Protein AF-A0A9D8MQ90-F1 (afdb_monomer)

pLDDT: mean 84.99, std 16.94, range [36.03, 97.62]

Sequence (168 aa):
MKKKIRLCAIVAALLLLSGQSLTWAQGIPVQPSYENTTVQKITITHVGPQAVNDDYIRSNIRIKPGDTYVRTVIDDSIKNLYSTGYFYNIRVGEEDAGAGDVNLTFFVQAKPIITDIQFVGNEHIKRRALMKKVSSKVGAPLDEHKLFKDTRDILKKYQRSGRQKTTV

Mean predicted aligned error: 12.06 Å

Secondary structure (DSSP, 8-state):
----------------------------------TT-BEEEEEEEESSS--S-HHHHHHH----TTSB--HHHHHHHHHHHHHTS-EEEEEEEEEEEETTEEEEEEEEEEPPB-------S--SS-HHHHHTT----TTSBP-HHHHHHHHHHHHHHHHTTT-TT---

Radius of gyration: 33.62 Å; Cα contacts (8 Å, |Δi|>4): 193; chains: 1; bounding box: 67×61×99 Å

Structure (mmCIF, N/CA/C/O backbone):
data_AF-A0A9D8MQ90-F1
#
_entry.id   AF-A0A9D8MQ90-F1
#
loop_
_atom_site.group_PDB
_atom_site.id
_atom_site.type_symbol
_atom_site.label_atom_id
_atom_site.label_alt_id
_atom_site.label_comp_id
_atom_site.label_asym_id
_atom_site.label_entity_id
_atom_site.label_seq_id
_atom_site.pdbx_PDB_ins_code
_atom_site.Cartn_x
_atom_site.Cartn_y
_atom_si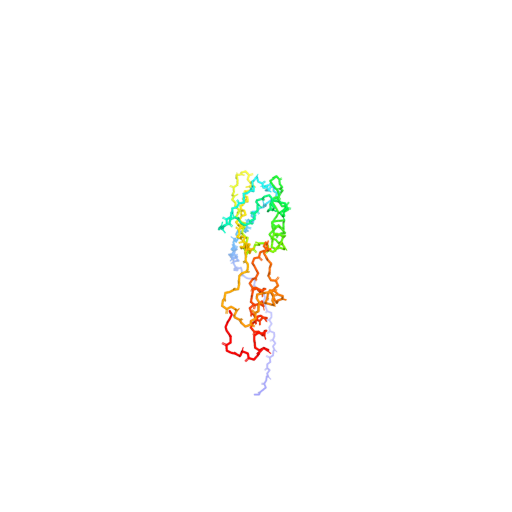te.Cartn_z
_atom_site.occupancy
_atom_site.B_iso_or_equiv
_atom_site.auth_seq_id
_atom_site.auth_comp_id
_atom_site.auth_asym_id
_atom_site.auth_atom_id
_atom_site.pdbx_PDB_model_num
ATOM 1 N N . MET A 1 1 ? 50.279 -45.429 51.278 1.00 37.47 1 MET A N 1
ATOM 2 C CA . MET A 1 1 ? 49.595 -46.715 51.002 1.00 37.47 1 MET A CA 1
ATOM 3 C C . MET A 1 1 ? 48.884 -47.198 52.262 1.00 37.47 1 MET A C 1
ATOM 5 O O . MET A 1 1 ? 49.496 -47.176 53.314 1.00 37.47 1 MET A O 1
ATOM 9 N N . LYS A 1 2 ? 47.643 -47.683 52.092 1.00 36.03 2 LYS A N 1
ATOM 10 C CA . LYS A 1 2 ? 46.827 -48.533 52.992 1.00 36.03 2 LYS A CA 1
ATOM 11 C C . LYS A 1 2 ? 46.075 -47.881 54.176 1.00 36.03 2 LYS A C 1
ATOM 13 O O . LYS A 1 2 ? 46.618 -47.553 55.218 1.00 36.03 2 LYS A O 1
ATOM 18 N N . LYS A 1 3 ? 44.756 -47.813 53.947 1.00 44.62 3 LYS A N 1
ATOM 19 C CA . LYS A 1 3 ? 43.616 -47.666 54.867 1.00 44.62 3 LYS A CA 1
ATOM 20 C C . LYS A 1 3 ? 43.619 -48.714 55.994 1.00 44.62 3 LYS A C 1
ATOM 22 O O . LYS A 1 3 ? 43.959 -49.865 55.723 1.00 44.62 3 LYS A O 1
ATOM 27 N N . LYS A 1 4 ? 43.028 -48.369 57.144 1.00 49.34 4 LYS A N 1
ATOM 28 C CA . LYS A 1 4 ? 41.702 -48.791 57.690 1.00 49.34 4 LYS A CA 1
ATOM 29 C C . LYS A 1 4 ? 41.660 -48.307 59.162 1.00 49.34 4 LYS A C 1
ATOM 31 O O . LYS A 1 4 ? 42.708 -48.205 59.775 1.00 49.34 4 LYS A O 1
ATOM 36 N N . ILE A 1 5 ? 40.532 -47.908 59.748 1.00 48.91 5 ILE A N 1
ATOM 37 C CA . ILE A 1 5 ? 39.521 -48.791 60.360 1.00 48.91 5 ILE A CA 1
ATOM 38 C C . ILE A 1 5 ? 38.280 -47.936 60.710 1.00 48.91 5 ILE A C 1
ATOM 40 O O . ILE A 1 5 ? 38.406 -46.792 61.133 1.00 48.91 5 ILE A O 1
ATOM 44 N N . ARG A 1 6 ? 37.086 -48.506 60.507 1.00 56.53 6 A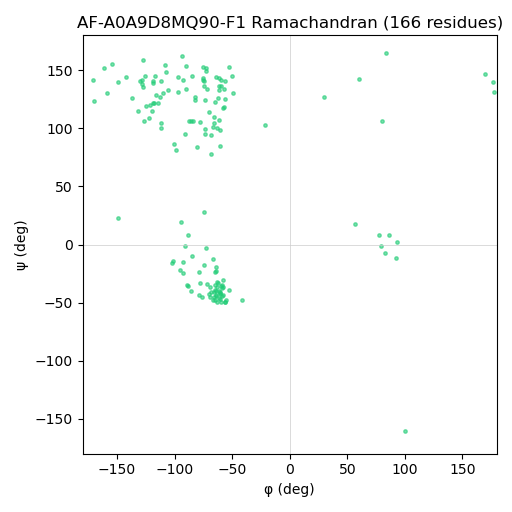RG A N 1
ATOM 45 C CA . ARG A 1 6 ? 35.772 -48.016 60.970 1.00 56.53 6 ARG A CA 1
ATOM 46 C C . ARG A 1 6 ? 35.415 -48.740 62.274 1.00 56.53 6 ARG A C 1
ATOM 48 O O . ARG A 1 6 ? 35.657 -49.943 62.277 1.00 56.53 6 ARG A O 1
ATOM 55 N N . LEU A 1 7 ? 34.751 -48.096 63.247 1.00 41.28 7 LEU A N 1
ATOM 56 C CA . LEU A 1 7 ? 33.529 -48.611 63.915 1.00 41.28 7 LEU A CA 1
ATOM 57 C C . LEU A 1 7 ? 33.017 -47.708 65.061 1.00 41.28 7 LEU A C 1
ATOM 59 O O . LEU A 1 7 ? 33.824 -47.313 65.888 1.00 41.28 7 LEU A O 1
ATOM 63 N N . CYS A 1 8 ? 31.679 -47.560 65.130 1.00 36.12 8 CYS A N 1
ATOM 64 C CA . CYS A 1 8 ? 30.810 -47.377 66.321 1.00 36.12 8 CYS A CA 1
ATOM 65 C C . CYS A 1 8 ? 31.043 -46.142 67.232 1.00 36.12 8 CYS A C 1
ATOM 67 O O . CYS A 1 8 ? 32.167 -45.762 67.488 1.00 36.12 8 CYS A O 1
ATOM 69 N N . ALA A 1 9 ? 30.060 -45.449 67.814 1.00 39.03 9 ALA A N 1
ATOM 70 C CA . ALA A 1 9 ? 28.657 -45.724 68.103 1.00 39.03 9 ALA A CA 1
ATOM 71 C C . ALA A 1 9 ? 27.899 -44.396 68.372 1.00 39.03 9 ALA A C 1
ATOM 73 O O . ALA A 1 9 ? 28.503 -43.423 68.804 1.00 39.03 9 ALA A O 1
ATOM 74 N N . ILE A 1 10 ? 26.591 -44.402 68.084 1.00 49.41 10 ILE A N 1
ATOM 75 C CA . ILE A 1 10 ? 25.442 -43.931 68.894 1.00 49.41 10 ILE A CA 1
ATOM 76 C C . ILE A 1 10 ? 25.691 -42.763 69.879 1.00 49.41 10 ILE A C 1
ATOM 78 O O . ILE A 1 10 ? 26.508 -42.896 70.777 1.00 49.41 10 ILE A O 1
ATOM 82 N N . VAL A 1 11 ? 24.883 -41.693 69.796 1.00 42.59 11 VAL A N 1
ATOM 83 C CA . VAL A 1 11 ? 23.994 -41.180 70.876 1.00 42.59 11 VAL A CA 1
ATOM 84 C C . VAL A 1 11 ? 23.287 -39.895 70.401 1.00 42.59 11 VAL A C 1
ATOM 86 O O . VAL A 1 11 ? 23.891 -38.988 69.839 1.00 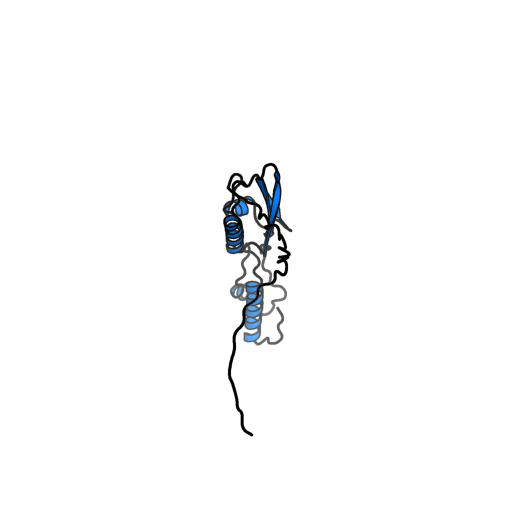42.59 11 VAL A O 1
ATOM 89 N N . ALA A 1 12 ? 21.972 -39.868 70.606 1.00 47.88 12 ALA A N 1
ATOM 90 C CA . ALA A 1 12 ? 21.045 -38.783 70.311 1.00 47.88 12 ALA A CA 1
ATOM 91 C C . ALA A 1 12 ? 21.183 -37.593 71.278 1.00 47.88 12 ALA A C 1
ATOM 93 O O . ALA A 1 12 ? 21.415 -37.820 72.460 1.00 47.88 12 ALA A O 1
ATOM 94 N N . ALA A 1 13 ? 20.915 -36.364 70.815 1.00 42.28 13 ALA A N 1
ATOM 95 C CA . ALA A 1 13 ? 20.310 -35.301 71.633 1.00 42.28 13 ALA A CA 1
ATOM 96 C C . ALA A 1 13 ? 19.902 -34.087 70.776 1.00 42.28 13 ALA A C 1
ATOM 98 O O . ALA A 1 13 ? 20.725 -33.489 70.087 1.00 42.28 13 ALA A O 1
ATOM 99 N N . LEU A 1 14 ? 18.615 -33.734 70.853 1.00 56.22 14 LEU A N 1
ATOM 100 C CA . LEU A 1 14 ? 18.024 -32.459 70.440 1.00 56.22 14 LEU A CA 1
ATOM 101 C C . LEU A 1 14 ? 18.789 -31.262 71.027 1.00 56.22 14 LEU A C 1
ATOM 103 O O . LEU A 1 14 ? 19.109 -31.294 72.210 1.00 56.22 14 LEU A O 1
ATOM 107 N N . LEU A 1 15 ? 18.885 -30.157 70.277 1.00 48.91 15 LEU A N 1
ATOM 108 C CA . LEU A 1 15 ? 18.658 -28.815 70.829 1.00 48.91 15 LEU A CA 1
ATOM 109 C C . LEU A 1 15 ? 18.304 -27.809 69.723 1.00 48.91 15 LEU A C 1
ATOM 111 O O . LEU A 1 15 ? 18.937 -27.727 68.674 1.00 48.91 15 LEU A O 1
ATOM 115 N N . LEU A 1 16 ? 17.223 -27.091 70.001 1.00 54.16 16 LEU A N 1
ATOM 116 C CA . LEU A 1 16 ? 16.540 -26.091 69.197 1.00 54.16 16 LEU A CA 1
ATOM 117 C C . LEU A 1 16 ? 17.482 -24.950 68.784 1.00 54.16 16 LEU A C 1
ATOM 119 O O . LEU A 1 16 ? 17.935 -24.186 69.632 1.00 54.16 16 LEU A O 1
ATOM 123 N N . LEU A 1 17 ? 17.693 -24.776 67.480 1.00 54.28 17 LEU A N 1
ATOM 124 C CA . LEU A 1 17 ? 18.071 -23.486 66.908 1.00 54.28 17 LEU A CA 1
ATOM 125 C C . LEU A 1 17 ? 16.902 -22.997 66.062 1.00 54.28 17 LEU A C 1
ATOM 127 O O . LEU A 1 17 ? 16.606 -23.520 64.991 1.00 54.28 17 LEU A O 1
ATOM 131 N N . SER A 1 18 ? 16.210 -22.032 66.655 1.00 54.53 18 SER A N 1
ATOM 132 C CA . SER A 1 18 ? 15.237 -21.115 66.079 1.00 54.53 18 SER A CA 1
ATOM 133 C C . SER A 1 18 ? 15.378 -20.952 64.564 1.00 54.53 18 SER A C 1
ATOM 135 O O . SER A 1 18 ? 16.228 -20.219 64.057 1.00 54.53 18 SER A O 1
ATOM 137 N N . GLY A 1 19 ? 14.479 -21.623 63.844 1.00 57.66 19 GLY A N 1
ATOM 138 C CA . GLY A 1 19 ? 14.230 -21.383 62.434 1.00 57.66 19 GLY A CA 1
ATOM 139 C C . GLY A 1 19 ? 13.710 -19.966 62.244 1.00 57.66 19 GLY A C 1
ATOM 140 O O . GLY A 1 19 ? 12.535 -19.692 62.465 1.00 57.66 19 GLY A O 1
ATOM 141 N N . GLN A 1 20 ? 14.591 -19.061 61.834 1.00 60.47 20 GLN A N 1
ATOM 142 C CA . GLN A 1 20 ? 14.190 -17.773 61.286 1.00 60.47 20 GLN A CA 1
ATOM 143 C C . GLN A 1 20 ? 14.247 -17.889 59.771 1.00 60.47 20 GLN A C 1
ATOM 145 O O . GLN A 1 20 ? 15.225 -17.529 59.119 1.00 60.47 20 GLN A O 1
ATOM 150 N N . SER A 1 21 ? 13.187 -18.466 59.211 1.00 56.53 21 SER A N 1
ATOM 151 C CA . SER A 1 21 ? 12.918 -18.388 57.784 1.00 56.53 21 SER A CA 1
ATOM 152 C C . SER A 1 21 ? 12.565 -16.936 57.469 1.00 56.53 21 SER A C 1
ATOM 154 O O . SER A 1 21 ? 11.414 -16.526 57.614 1.00 56.53 21 SER A O 1
ATOM 156 N N . LEU A 1 22 ? 13.564 -16.145 57.064 1.00 59.00 22 LEU A N 1
ATOM 157 C CA . LEU A 1 22 ? 13.364 -14.881 56.355 1.00 59.00 22 LEU A CA 1
ATOM 158 C C . LEU A 1 22 ? 12.628 -15.206 55.053 1.00 59.00 22 LEU A C 1
ATOM 160 O O . LEU A 1 22 ? 13.223 -15.451 54.005 1.00 59.00 22 LEU A O 1
ATOM 164 N N . THR A 1 23 ? 11.308 -15.290 55.159 1.00 60.12 23 THR A N 1
ATOM 165 C CA . THR A 1 23 ? 10.418 -15.425 54.020 1.00 60.12 23 THR A CA 1
ATOM 166 C C . THR A 1 23 ? 10.402 -14.058 53.369 1.00 60.12 23 THR A C 1
ATOM 168 O O . THR A 1 23 ? 9.746 -13.137 53.851 1.00 60.12 23 THR A O 1
ATOM 171 N N . TRP A 1 24 ? 11.181 -13.899 52.304 1.00 64.69 24 TRP A N 1
ATOM 172 C CA . TRP A 1 24 ? 11.035 -12.764 51.410 1.00 64.69 24 TRP A CA 1
ATOM 173 C C . TRP A 1 24 ? 9.621 -12.857 50.840 1.00 64.69 24 TRP A C 1
ATOM 175 O O . TRP A 1 24 ? 9.363 -13.645 49.933 1.00 64.69 24 TRP A O 1
ATOM 185 N N . ALA A 1 25 ? 8.691 -12.097 51.419 1.00 58.41 25 ALA A N 1
ATOM 186 C CA . ALA A 1 25 ? 7.366 -11.880 50.867 1.00 58.41 25 ALA A CA 1
ATOM 187 C C . ALA A 1 25 ? 7.539 -11.049 49.591 1.00 58.41 25 ALA A C 1
ATOM 189 O O . ALA A 1 25 ? 7.386 -9.830 49.582 1.00 58.41 25 ALA A O 1
ATOM 190 N N . GLN A 1 26 ? 7.958 -11.710 48.514 1.00 66.12 26 GLN A N 1
ATOM 191 C CA . GLN A 1 26 ? 7.833 -11.161 47.178 1.00 66.12 26 GLN A CA 1
ATOM 192 C C . GLN A 1 26 ? 6.330 -11.109 46.913 1.00 66.12 26 GLN A C 1
ATOM 194 O O . GLN A 1 26 ? 5.699 -12.142 46.688 1.00 66.12 26 GLN A O 1
ATOM 199 N N . GLY A 1 27 ? 5.744 -9.918 47.055 1.00 67.31 27 GLY A N 1
ATOM 200 C CA . GLY A 1 27 ? 4.367 -9.676 46.650 1.00 67.31 27 GLY A CA 1
ATOM 201 C C . GLY A 1 27 ? 4.184 -10.201 45.232 1.00 67.31 27 GLY A C 1
ATOM 202 O O . GLY A 1 27 ? 5.023 -9.955 44.364 1.00 67.31 27 GLY A O 1
ATOM 203 N N . ILE A 1 28 ? 3.131 -10.986 45.015 1.00 70.06 28 ILE A N 1
ATOM 204 C CA . ILE A 1 28 ? 2.798 -11.488 43.685 1.00 70.06 28 ILE A CA 1
ATOM 205 C C . ILE A 1 28 ? 2.645 -10.256 42.782 1.00 70.06 28 ILE A C 1
ATOM 207 O O . ILE A 1 28 ? 1.870 -9.364 43.141 1.00 70.06 28 ILE A O 1
ATOM 211 N N . PRO A 1 29 ? 3.364 -10.154 41.648 1.00 64.38 29 PRO A N 1
ATOM 212 C CA . PRO A 1 29 ? 3.097 -9.095 40.692 1.00 64.38 29 PRO A CA 1
ATOM 213 C C . PRO A 1 29 ? 1.664 -9.287 40.194 1.00 64.38 29 PRO A C 1
ATOM 215 O O . PRO A 1 29 ? 1.370 -10.239 39.470 1.00 64.38 29 PRO A O 1
ATOM 218 N N . VAL A 1 30 ? 0.760 -8.413 40.638 1.00 61.81 30 VAL A N 1
ATOM 219 C CA . VAL A 1 30 ? -0.616 -8.365 40.148 1.00 61.81 30 VAL A CA 1
ATOM 220 C C . VAL A 1 30 ? -0.526 -7.945 38.688 1.00 61.81 30 VAL A C 1
ATOM 222 O O . VAL A 1 30 ? -0.211 -6.797 38.378 1.00 61.81 30 VAL A O 1
ATOM 225 N N . GLN A 1 31 ? -0.717 -8.902 37.784 1.00 62.81 31 GLN A N 1
ATOM 226 C CA . GLN A 1 31 ? -0.858 -8.596 36.368 1.00 62.81 31 GLN A CA 1
ATOM 227 C C . GLN A 1 31 ? -2.223 -7.927 36.177 1.00 62.81 31 GLN A C 1
ATOM 229 O O . GLN A 1 31 ? -3.203 -8.422 36.742 1.00 62.81 31 GLN A O 1
ATOM 234 N N . PRO A 1 32 ? -2.317 -6.814 35.429 1.00 58.69 32 PRO A N 1
ATOM 235 C CA . PRO A 1 32 ? -3.603 -6.201 35.139 1.00 58.69 32 PRO A CA 1
ATOM 236 C C . PRO A 1 32 ? -4.490 -7.231 34.432 1.00 58.69 32 PRO A C 1
ATOM 238 O O . PRO A 1 32 ? -4.155 -7.744 33.365 1.00 58.69 32 PRO A O 1
ATOM 241 N N . SER A 1 33 ? -5.604 -7.578 35.069 1.00 56.62 33 SER A N 1
ATOM 242 C CA . SER A 1 33 ? -6.619 -8.456 34.505 1.00 56.62 33 SER A CA 1
ATOM 243 C C . SER A 1 33 ? -7.456 -7.654 33.508 1.00 56.62 33 SER A C 1
ATOM 245 O O . SER A 1 33 ? -8.299 -6.857 33.911 1.00 56.62 33 SER A O 1
ATOM 247 N N . TYR A 1 34 ? -7.251 -7.871 32.209 1.00 57.78 34 TYR A N 1
ATOM 248 C CA . TYR A 1 34 ? -8.049 -7.274 31.122 1.00 57.78 34 TYR A CA 1
ATOM 249 C C . TYR A 1 34 ? -9.442 -7.912 30.974 1.00 57.78 34 TYR A C 1
ATOM 251 O O . TYR A 1 34 ? -9.986 -7.981 29.875 1.00 57.78 34 TYR A O 1
ATOM 259 N N . GLU A 1 35 ? -10.014 -8.455 32.049 1.00 56.25 35 GLU A N 1
ATOM 260 C CA . GLU A 1 35 ? -11.134 -9.399 31.954 1.00 56.25 35 GLU A CA 1
ATOM 261 C C . GLU A 1 35 ? -12.466 -8.741 31.551 1.00 56.25 35 GLU A C 1
ATOM 263 O O . GLU A 1 35 ? -13.430 -9.448 31.303 1.00 56.25 35 GLU A O 1
ATOM 268 N N . ASN A 1 36 ? -12.520 -7.412 31.394 1.00 69.62 36 ASN A N 1
ATOM 269 C CA . ASN A 1 36 ? -13.671 -6.680 30.845 1.00 69.62 36 ASN A CA 1
ATOM 270 C C . ASN A 1 36 ? -13.273 -5.389 30.096 1.00 69.62 36 ASN A C 1
ATOM 272 O O . ASN A 1 36 ? -14.082 -4.473 29.980 1.00 69.62 36 ASN A O 1
ATOM 276 N N . THR A 1 37 ? -12.036 -5.276 29.605 1.00 82.38 37 THR A N 1
ATOM 277 C CA . THR A 1 37 ? -11.596 -4.066 28.888 1.00 82.38 37 THR A CA 1
ATOM 278 C C . THR A 1 37 ? -12.228 -4.027 27.503 1.00 82.38 37 THR A C 1
ATOM 280 O O . THR A 1 37 ? -12.051 -4.965 26.721 1.00 82.38 37 THR A O 1
ATOM 283 N N . THR A 1 38 ? -12.933 -2.946 27.167 1.00 91.56 38 THR A N 1
ATOM 284 C CA . THR A 1 38 ? -13.465 -2.736 25.816 1.00 91.56 38 THR A CA 1
ATOM 285 C C . THR A 1 38 ? -12.711 -1.637 25.081 1.00 91.56 38 THR A C 1
ATOM 287 O O . THR A 1 38 ? -12.088 -0.756 25.678 1.00 91.56 38 THR A O 1
ATOM 290 N N . VAL A 1 39 ? -12.718 -1.710 23.752 1.00 93.38 39 VAL A N 1
ATOM 291 C CA . VAL A 1 39 ? -12.140 -0.667 22.905 1.00 93.38 39 VAL A CA 1
ATOM 292 C C . VAL A 1 39 ? -13.173 0.435 22.723 1.00 93.38 39 VAL A C 1
ATOM 294 O O . VAL A 1 39 ? -14.123 0.270 21.965 1.00 93.38 39 VAL A O 1
ATOM 297 N N . GLN A 1 40 ? -12.994 1.584 23.368 1.00 93.62 40 GLN A N 1
ATOM 298 C CA . GLN A 1 40 ? -13.968 2.675 23.272 1.00 93.62 40 GLN A CA 1
ATOM 299 C C . GLN A 1 40 ? -13.857 3.411 21.929 1.00 93.62 40 GLN A C 1
ATOM 301 O O . GLN A 1 40 ? -14.861 3.689 21.268 1.00 93.62 40 GLN A O 1
ATOM 306 N N . LYS A 1 41 ? -12.630 3.728 21.503 1.00 94.00 41 LYS A N 1
ATOM 307 C CA . LYS A 1 41 ? -12.371 4.493 20.281 1.00 94.00 41 LYS A CA 1
ATOM 308 C C . LYS A 1 41 ? -11.146 3.973 19.548 1.00 94.00 41 LYS A C 1
ATOM 310 O O . LYS A 1 41 ? -10.142 3.609 20.153 1.00 94.00 41 LYS A O 1
ATOM 315 N N . ILE A 1 42 ? -11.222 4.017 18.219 1.00 95.75 42 ILE A N 1
ATOM 316 C CA . ILE A 1 42 ? -10.088 3.766 17.332 1.00 95.75 42 ILE A CA 1
ATOM 317 C C . ILE A 1 42 ? -9.809 5.030 16.525 1.00 95.75 42 ILE A C 1
ATOM 319 O O . ILE A 1 42 ? -10.671 5.512 15.789 1.00 95.75 42 ILE A O 1
ATOM 323 N N . THR A 1 43 ? -8.592 5.547 16.651 1.00 96.69 43 THR A N 1
ATOM 324 C CA . THR A 1 43 ? -8.092 6.695 15.890 1.00 96.69 43 THR A CA 1
ATOM 325 C C . THR A 1 43 ? -7.002 6.229 14.928 1.00 96.69 43 THR A C 1
ATOM 327 O O . THR A 1 43 ? -6.189 5.374 15.273 1.00 96.69 43 THR A O 1
ATOM 330 N N . ILE A 1 44 ? -6.983 6.769 13.710 1.00 97.25 44 ILE A N 1
ATOM 331 C CA . ILE A 1 44 ? -5.946 6.491 12.711 1.00 97.25 44 ILE A CA 1
ATOM 332 C C . ILE A 1 44 ? -5.153 7.776 12.507 1.00 97.25 44 ILE A C 1
ATOM 334 O O . ILE A 1 44 ? -5.729 8.824 12.228 1.00 97.25 44 ILE A O 1
ATOM 338 N N . THR A 1 45 ? -3.835 7.681 12.644 1.00 97.00 45 THR A N 1
ATOM 339 C CA . THR A 1 45 ? -2.911 8.805 12.506 1.00 97.00 45 THR A CA 1
ATOM 340 C C . THR A 1 45 ? -1.867 8.462 11.453 1.00 97.00 45 THR A C 1
ATOM 342 O O . THR A 1 45 ? -1.103 7.507 11.607 1.00 97.00 45 THR A O 1
ATOM 345 N N . HIS A 1 46 ? -1.804 9.256 10.384 1.00 96.69 46 HIS A N 1
ATOM 346 C CA . HIS A 1 46 ? -0.805 9.085 9.329 1.00 96.69 46 HIS A CA 1
ATOM 347 C C . HIS A 1 46 ? 0.517 9.727 9.732 1.00 96.69 46 HIS A C 1
ATOM 349 O O . HIS A 1 46 ? 0.592 10.918 10.027 1.00 96.69 46 HIS A O 1
ATOM 355 N N . VAL A 1 47 ? 1.579 8.930 9.715 1.00 95.12 47 VAL A N 1
ATOM 356 C CA . VAL A 1 47 ? 2.952 9.399 9.879 1.00 95.12 47 VAL A CA 1
ATOM 357 C C . VAL A 1 47 ? 3.509 9.695 8.490 1.00 95.12 47 VAL A C 1
ATOM 359 O O . VAL A 1 47 ? 3.992 8.802 7.793 1.00 95.12 47 VAL A O 1
ATOM 362 N N . GLY A 1 48 ? 3.423 10.961 8.082 1.00 91.94 48 GLY A N 1
ATOM 363 C CA . GLY A 1 48 ? 3.831 11.424 6.754 1.00 91.94 48 GLY A CA 1
ATOM 364 C C . GLY A 1 48 ? 2.651 11.600 5.789 1.00 91.94 48 GLY A C 1
ATOM 365 O O . GLY A 1 48 ? 1.513 11.750 6.235 1.00 91.94 48 GLY A O 1
ATOM 366 N N . PRO A 1 49 ? 2.904 11.632 4.466 1.00 88.44 49 PRO A N 1
ATOM 367 C CA . PRO A 1 49 ? 1.857 11.846 3.474 1.00 88.44 49 PRO A CA 1
ATOM 368 C C . PRO A 1 49 ? 0.798 10.744 3.503 1.00 88.44 49 PRO A C 1
ATOM 370 O O . PRO A 1 49 ? 1.117 9.553 3.526 1.00 88.44 49 PRO A O 1
ATOM 373 N N . GLN A 1 50 ? -0.467 11.145 3.424 1.00 91.31 50 GLN A N 1
ATOM 374 C CA . GLN A 1 50 ? -1.584 10.216 3.344 1.00 91.31 50 GLN A CA 1
ATOM 375 C C . GLN A 1 50 ? -1.641 9.579 1.947 1.00 91.31 50 GLN A C 1
ATOM 377 O O . GLN A 1 50 ? -2.197 10.141 1.007 1.00 91.31 50 GLN A O 1
ATOM 382 N N . ALA A 1 51 ? -1.042 8.396 1.812 1.00 90.88 51 ALA A N 1
ATOM 383 C CA . ALA A 1 51 ? -1.072 7.611 0.575 1.00 90.88 51 ALA A CA 1
ATOM 384 C C . ALA A 1 51 ? -2.221 6.585 0.533 1.00 90.88 51 ALA A C 1
ATOM 386 O O . ALA A 1 51 ? -2.535 6.051 -0.529 1.00 90.88 51 ALA A O 1
ATOM 387 N N . VAL A 1 52 ? -2.844 6.300 1.681 1.00 93.69 52 VAL A N 1
ATOM 388 C CA . VAL A 1 52 ? -3.928 5.321 1.835 1.00 93.69 52 VAL A CA 1
ATOM 389 C C . VAL A 1 52 ? -5.088 5.978 2.581 1.00 93.69 52 VAL A C 1
ATOM 391 O O . VAL A 1 52 ? -4.867 6.754 3.506 1.00 93.69 52 VAL A O 1
ATOM 394 N N . ASN A 1 53 ? -6.325 5.688 2.176 1.00 94.25 53 ASN A N 1
ATOM 395 C CA . ASN A 1 53 ? -7.525 6.213 2.831 1.00 94.25 53 ASN A CA 1
ATOM 396 C C . ASN A 1 53 ? -7.790 5.489 4.170 1.00 94.25 53 ASN A C 1
ATOM 398 O O . ASN A 1 53 ? -7.629 4.271 4.263 1.00 94.25 53 ASN A O 1
ATOM 402 N N . ASP A 1 54 ? -8.244 6.223 5.182 1.00 95.62 54 ASP A N 1
ATOM 403 C CA . ASP A 1 54 ? -8.684 5.708 6.482 1.00 95.62 54 ASP A CA 1
ATOM 404 C C . ASP A 1 54 ? -9.725 4.598 6.357 1.00 95.62 54 ASP A C 1
ATOM 406 O O . ASP A 1 54 ? -9.639 3.605 7.073 1.00 95.62 54 ASP A O 1
ATOM 410 N N . ASP A 1 55 ? -10.670 4.706 5.422 1.00 95.50 55 ASP A N 1
ATOM 411 C CA . ASP A 1 55 ? -11.699 3.678 5.214 1.00 95.50 55 ASP A CA 1
ATOM 412 C C . ASP A 1 55 ? -11.094 2.353 4.728 1.00 95.50 55 ASP A C 1
ATOM 414 O O . ASP A 1 55 ? -11.517 1.260 5.121 1.00 95.50 55 ASP A O 1
ATOM 418 N N . TYR A 1 56 ? -10.036 2.435 3.916 1.00 94.94 56 TYR A N 1
ATOM 419 C CA . TYR A 1 56 ? -9.275 1.257 3.517 1.00 94.94 56 TYR A CA 1
ATOM 420 C C . TYR A 1 56 ? -8.560 0.635 4.722 1.00 94.94 56 TYR A C 1
ATOM 422 O O . TYR A 1 56 ? -8.569 -0.581 4.884 1.00 94.94 56 TYR A O 1
ATOM 430 N N . ILE A 1 57 ? -7.991 1.444 5.615 1.00 96.12 57 ILE A N 1
ATOM 431 C CA . ILE A 1 57 ? -7.357 0.935 6.840 1.00 96.12 57 ILE A CA 1
ATOM 432 C C . ILE A 1 57 ? -8.409 0.279 7.745 1.00 96.12 57 ILE A C 1
ATOM 434 O O . ILE A 1 57 ? -8.222 -0.858 8.174 1.00 96.12 57 ILE A O 1
ATOM 438 N N . ARG A 1 58 ? -9.550 0.943 7.969 1.00 95.56 58 ARG A N 1
ATOM 439 C CA . ARG A 1 58 ? -10.661 0.443 8.798 1.00 95.56 58 ARG A CA 1
ATOM 440 C C . ARG A 1 58 ? -11.245 -0.870 8.289 1.00 95.56 58 ARG A C 1
ATOM 442 O O . ARG A 1 58 ? -11.623 -1.713 9.091 1.00 95.56 58 ARG A O 1
ATOM 449 N N . SER A 1 59 ? -11.311 -1.058 6.973 1.00 95.44 59 SER A N 1
ATOM 450 C CA . SER A 1 59 ? -11.796 -2.313 6.382 1.00 95.44 59 SER A CA 1
ATOM 451 C C . SER A 1 59 ? -10.801 -3.476 6.490 1.00 95.44 59 SER A C 1
ATOM 453 O O . SER A 1 59 ? -11.212 -4.627 6.363 1.00 95.44 59 SER A O 1
ATOM 455 N N . ASN A 1 60 ? -9.517 -3.200 6.750 1.00 95.62 60 ASN A N 1
ATOM 456 C CA . ASN A 1 60 ? -8.468 -4.218 6.876 1.00 95.62 60 ASN A CA 1
ATOM 457 C C . ASN A 1 60 ? -8.091 -4.551 8.333 1.00 95.62 60 ASN A C 1
ATOM 459 O O . ASN A 1 60 ? -7.440 -5.572 8.575 1.00 95.62 60 ASN A O 1
ATOM 463 N N . ILE A 1 61 ? -8.505 -3.735 9.306 1.00 95.44 61 ILE A N 1
ATOM 464 C CA . ILE A 1 61 ? -8.391 -4.066 10.732 1.00 95.44 61 ILE A CA 1
ATOM 465 C C . ILE A 1 61 ? -9.586 -4.910 11.185 1.00 95.44 61 ILE A C 1
ATOM 467 O O . ILE A 1 61 ? -10.707 -4.753 10.706 1.00 95.44 61 ILE A O 1
ATOM 471 N N . ARG A 1 62 ? -9.336 -5.840 12.108 1.00 93.75 62 ARG A N 1
ATOM 472 C CA . ARG A 1 62 ? -10.364 -6.739 12.651 1.00 93.75 62 ARG A CA 1
ATOM 473 C C . ARG A 1 62 ? -11.068 -6.140 13.863 1.00 93.75 62 ARG A C 1
ATOM 475 O O . ARG A 1 62 ? -12.259 -6.372 14.022 1.00 93.75 62 ARG A O 1
ATOM 482 N N . ILE A 1 63 ? -10.325 -5.396 14.681 1.00 93.94 63 ILE A N 1
ATOM 483 C CA . ILE A 1 63 ? -10.821 -4.753 15.899 1.00 93.94 63 ILE A CA 1
ATOM 484 C C . ILE A 1 63 ? -11.677 -3.526 15.563 1.00 93.94 63 ILE A C 1
ATOM 486 O O . ILE A 1 63 ? -11.315 -2.720 14.701 1.00 93.94 63 ILE A O 1
ATOM 490 N N . LYS A 1 64 ? -12.806 -3.376 16.255 1.00 93.81 64 LYS A N 1
ATOM 491 C CA . LYS A 1 64 ? -13.744 -2.259 16.121 1.00 93.81 64 LYS A CA 1
ATOM 492 C C . LYS A 1 64 ? -14.039 -1.618 17.481 1.00 93.81 64 LYS A C 1
ATOM 494 O O . LYS A 1 64 ? -13.862 -2.260 18.515 1.00 93.81 64 LYS A O 1
ATOM 499 N N . PRO A 1 65 ? -14.505 -0.356 17.503 1.00 93.19 65 PRO A N 1
ATOM 500 C CA . PRO A 1 65 ? -15.049 0.230 18.722 1.00 93.19 65 PRO A CA 1
ATOM 501 C C . PRO A 1 65 ? -16.207 -0.622 19.264 1.00 93.19 65 PRO A C 1
ATOM 503 O O . PRO A 1 65 ? -17.088 -1.015 18.499 1.00 93.19 65 PRO A O 1
ATOM 506 N N . GLY A 1 66 ? -16.195 -0.890 20.566 1.00 91.69 66 GLY A N 1
ATOM 507 C CA . GLY A 1 66 ? -17.128 -1.768 21.274 1.00 91.69 66 GLY A CA 1
ATOM 508 C C . GLY A 1 66 ? -16.661 -3.220 21.406 1.00 91.69 66 GLY A C 1
ATOM 509 O O . GLY A 1 66 ? -17.247 -3.963 22.190 1.00 91.69 66 GLY A O 1
ATOM 510 N N . ASP A 1 67 ? -15.612 -3.634 20.691 1.00 91.69 67 ASP A N 1
ATOM 511 C CA . ASP A 1 67 ? -15.063 -4.981 20.837 1.00 91.69 67 ASP A CA 1
ATOM 512 C C . ASP A 1 67 ? -14.302 -5.127 22.162 1.00 91.69 67 ASP A C 1
ATOM 514 O O . ASP A 1 67 ? -13.700 -4.178 22.677 1.00 91.69 67 ASP A O 1
ATOM 518 N N . THR A 1 68 ? -14.266 -6.350 22.692 1.00 91.88 68 THR A N 1
ATOM 519 C CA . THR A 1 68 ? -13.374 -6.700 23.801 1.00 91.88 68 THR A CA 1
ATOM 520 C C . THR A 1 68 ? -11.922 -6.507 23.374 1.00 91.88 68 THR A C 1
ATOM 522 O O . THR A 1 68 ? -11.502 -6.966 22.308 1.00 91.88 68 THR A O 1
ATOM 525 N N . TYR A 1 69 ? -11.135 -5.850 24.222 1.00 91.25 69 TYR A N 1
ATOM 526 C CA . TYR A 1 69 ? -9.708 -5.689 24.009 1.00 91.25 69 TYR A CA 1
ATOM 527 C C . TYR A 1 69 ? -9.028 -7.060 24.079 1.00 91.25 69 TYR A C 1
ATOM 529 O O . TYR A 1 69 ? -8.911 -7.683 25.134 1.00 91.25 69 TYR A O 1
ATOM 537 N N . VAL A 1 70 ? -8.569 -7.535 22.922 1.00 91.69 70 VAL A N 1
ATOM 538 C CA . VAL A 1 70 ? -7.807 -8.775 22.799 1.00 91.69 70 VAL A CA 1
ATOM 539 C C . VAL A 1 70 ? -6.575 -8.496 21.955 1.00 91.69 70 VAL A C 1
ATOM 541 O O . VAL A 1 70 ? -6.665 -8.219 20.756 1.00 91.69 70 VAL A O 1
ATOM 544 N N . ARG A 1 71 ? -5.398 -8.614 22.572 1.00 90.94 71 ARG A N 1
ATOM 545 C CA . ARG A 1 71 ? -4.128 -8.272 21.924 1.00 90.94 71 ARG A CA 1
ATOM 546 C C . ARG A 1 71 ? -3.864 -9.053 20.634 1.00 90.94 71 ARG A C 1
ATOM 548 O O . ARG A 1 71 ? -3.391 -8.478 19.661 1.00 90.94 71 ARG A O 1
ATOM 555 N N . THR A 1 72 ? -4.257 -10.324 20.577 1.00 93.75 72 THR A N 1
ATOM 556 C CA . THR A 1 72 ? -4.104 -11.145 19.364 1.00 93.75 72 THR A CA 1
ATOM 557 C C . THR A 1 72 ? -4.907 -10.610 18.176 1.00 93.75 72 THR A C 1
ATOM 559 O O . THR A 1 72 ? -4.453 -10.709 17.040 1.00 93.75 72 THR A O 1
ATOM 562 N N . VAL A 1 73 ? -6.065 -9.980 18.409 1.00 94.19 73 VAL A N 1
ATOM 563 C CA . VAL A 1 73 ? -6.880 -9.365 17.345 1.00 94.19 73 VAL A CA 1
ATOM 564 C C . VAL A 1 73 ? -6.210 -8.097 16.805 1.00 94.19 73 VAL A C 1
ATOM 566 O O . VAL A 1 73 ? -6.292 -7.810 15.605 1.00 94.19 73 VAL A O 1
ATOM 569 N N . ILE A 1 74 ? -5.513 -7.350 17.665 1.00 94.44 74 ILE A N 1
ATOM 570 C CA . ILE A 1 74 ? -4.706 -6.190 17.263 1.00 94.44 74 ILE A CA 1
ATOM 571 C C . ILE A 1 74 ? -3.518 -6.658 16.418 1.00 94.44 74 ILE A C 1
ATOM 573 O O . ILE A 1 74 ? -3.313 -6.137 15.322 1.00 94.44 74 ILE A O 1
ATOM 577 N N . ASP A 1 75 ? -2.795 -7.686 16.866 1.00 95.12 75 ASP A N 1
ATOM 578 C CA . ASP A 1 75 ? -1.664 -8.258 16.128 1.00 95.12 75 ASP A CA 1
ATOM 579 C C . ASP A 1 75 ? -2.092 -8.806 14.754 1.00 95.12 75 ASP A C 1
ATOM 581 O O . ASP A 1 75 ? -1.436 -8.544 13.741 1.00 95.12 75 ASP A O 1
ATOM 585 N N . ASP A 1 76 ? -3.240 -9.486 14.680 1.00 95.94 76 ASP A N 1
ATOM 586 C CA . ASP A 1 76 ? -3.845 -9.920 13.415 1.00 95.94 76 ASP A CA 1
ATOM 587 C C . ASP A 1 76 ? -4.185 -8.735 12.504 1.00 95.94 76 ASP A C 1
ATOM 589 O O . ASP A 1 76 ? -3.962 -8.790 11.295 1.00 95.94 76 ASP A O 1
ATOM 593 N N . SER A 1 77 ? -4.712 -7.646 13.069 1.00 96.00 77 SER A N 1
ATOM 594 C CA . SER A 1 77 ? -5.031 -6.426 12.319 1.00 96.00 77 SER A CA 1
ATOM 595 C C . SER A 1 77 ? -3.766 -5.788 11.736 1.00 96.00 77 SER A C 1
ATOM 597 O O . SER A 1 77 ? -3.741 -5.417 10.563 1.00 96.00 77 SER A O 1
ATOM 599 N N . ILE A 1 78 ? -2.688 -5.722 12.523 1.00 96.56 78 ILE A N 1
ATOM 600 C CA . ILE A 1 78 ? -1.373 -5.247 12.072 1.00 96.56 78 ILE A CA 1
ATOM 601 C C . ILE A 1 78 ? -0.851 -6.140 10.939 1.00 96.56 78 ILE A C 1
ATOM 603 O O . ILE A 1 78 ? -0.419 -5.642 9.896 1.00 96.56 78 ILE A O 1
ATOM 607 N N . LYS A 1 79 ? -0.926 -7.465 11.105 1.00 96.38 79 LYS A N 1
ATOM 608 C CA . LYS A 1 79 ? -0.505 -8.436 10.088 1.00 96.38 79 LYS A CA 1
ATOM 609 C C . LYS A 1 79 ? -1.306 -8.295 8.794 1.00 96.38 79 LYS A C 1
ATOM 611 O O . LYS A 1 79 ? -0.711 -8.316 7.715 1.00 96.38 79 LYS A O 1
ATOM 616 N N . ASN A 1 80 ? -2.621 -8.110 8.888 1.00 96.56 80 ASN A N 1
ATOM 617 C CA . ASN A 1 80 ? -3.488 -7.888 7.734 1.00 96.56 80 ASN A CA 1
ATOM 618 C C . ASN A 1 80 ? -3.065 -6.633 6.973 1.00 96.56 80 ASN A C 1
ATOM 620 O O . ASN A 1 80 ? -2.819 -6.707 5.769 1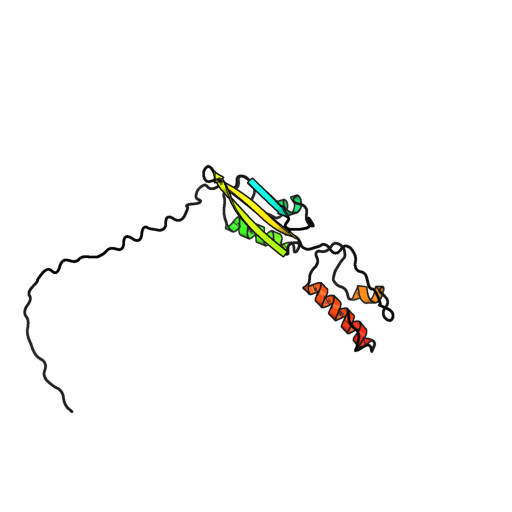.00 96.56 80 ASN A O 1
ATOM 624 N N . LEU A 1 81 ? -2.872 -5.514 7.674 1.00 96.44 81 LEU A N 1
ATOM 625 C CA . LEU A 1 81 ? -2.406 -4.274 7.062 1.00 96.44 81 LEU A CA 1
ATOM 626 C C . LEU A 1 81 ? -1.040 -4.446 6.380 1.00 96.44 81 LEU A C 1
ATOM 628 O O . LEU A 1 81 ? -0.889 -4.034 5.232 1.00 96.44 81 LEU A O 1
ATOM 632 N N . TYR A 1 82 ? -0.066 -5.118 7.000 1.00 95.81 82 TYR A N 1
ATOM 633 C CA . TYR A 1 82 ? 1.210 -5.406 6.329 1.00 95.81 82 TYR A CA 1
ATOM 634 C C . TYR A 1 82 ? 1.050 -6.303 5.098 1.00 95.81 82 TYR A C 1
ATOM 636 O O . TYR A 1 82 ? 1.728 -6.081 4.093 1.00 95.81 82 TYR A O 1
ATOM 644 N N . SER A 1 83 ? 0.139 -7.279 5.138 1.00 94.69 83 SER A N 1
ATOM 645 C CA . SER A 1 83 ? -0.101 -8.186 4.010 1.00 94.69 83 SER A CA 1
ATOM 646 C C . SER A 1 83 ? -0.666 -7.477 2.775 1.00 94.69 83 SER A C 1
ATOM 648 O O . SER A 1 83 ? -0.435 -7.929 1.655 1.00 94.69 83 SER A O 1
ATOM 650 N N . THR A 1 84 ? -1.311 -6.316 2.954 1.00 93.69 84 THR A N 1
ATOM 651 C CA . THR A 1 84 ? -1.726 -5.453 1.836 1.00 93.69 84 THR A CA 1
ATOM 652 C C . THR A 1 84 ? -0.535 -4.897 1.041 1.00 93.69 84 THR A C 1
ATOM 654 O O . THR A 1 84 ? -0.677 -4.519 -0.120 1.00 93.69 84 THR A O 1
ATOM 657 N N . GLY A 1 85 ? 0.655 -4.833 1.650 1.00 92.94 85 GLY A N 1
ATOM 658 C CA . GLY A 1 85 ? 1.878 -4.325 1.031 1.00 92.94 85 GLY A CA 1
ATOM 659 C C . GLY A 1 85 ? 1.999 -2.798 0.974 1.00 92.94 85 GLY A C 1
ATOM 660 O O . GLY A 1 85 ? 3.041 -2.315 0.523 1.00 92.94 85 GLY A O 1
ATOM 661 N N . TYR A 1 86 ? 0.999 -2.048 1.454 1.00 94.50 86 TYR A N 1
ATOM 662 C CA . TYR A 1 86 ? 0.936 -0.581 1.378 1.00 94.50 86 TYR A CA 1
ATOM 663 C C . TYR A 1 86 ? 1.669 0.163 2.496 1.00 94.50 86 TYR A C 1
ATOM 665 O O . TYR A 1 86 ? 1.822 1.375 2.391 1.00 94.50 86 TYR A O 1
ATOM 673 N N . PHE A 1 87 ? 2.130 -0.507 3.552 1.00 95.56 87 PHE A N 1
ATOM 674 C CA . PHE A 1 87 ? 2.696 0.157 4.733 1.00 95.56 87 PHE A CA 1
ATOM 675 C C . PHE A 1 87 ? 4.158 -0.233 4.962 1.00 95.56 87 PHE A C 1
ATOM 677 O O . PHE A 1 87 ? 4.539 -1.386 4.755 1.00 95.56 87 PHE A O 1
ATOM 684 N N . TYR A 1 88 ? 4.979 0.738 5.368 1.00 93.44 88 TYR A N 1
ATOM 685 C CA . TYR A 1 88 ? 6.349 0.514 5.843 1.00 93.44 88 TYR A CA 1
ATOM 686 C C . TYR A 1 88 ? 6.381 0.184 7.327 1.00 93.44 88 TYR A C 1
ATOM 688 O O . TYR A 1 88 ? 7.163 -0.658 7.760 1.00 93.44 88 TYR A O 1
ATOM 696 N N . ASN A 1 89 ? 5.550 0.877 8.100 1.00 95.19 89 ASN A N 1
ATOM 697 C CA . ASN A 1 89 ? 5.541 0.783 9.546 1.00 95.19 89 ASN A CA 1
ATOM 698 C C . ASN A 1 89 ? 4.129 1.036 10.067 1.00 95.19 89 ASN A C 1
ATOM 700 O O . ASN A 1 89 ? 3.415 1.903 9.565 1.00 95.19 89 ASN A O 1
ATOM 704 N N . ILE A 1 90 ? 3.739 0.268 11.071 1.00 96.75 90 ILE A N 1
ATOM 705 C CA . ILE A 1 90 ? 2.471 0.375 11.775 1.00 96.75 90 ILE A CA 1
ATOM 706 C C . ILE A 1 90 ? 2.789 0.215 13.253 1.00 96.75 90 ILE A C 1
ATOM 708 O O . ILE A 1 90 ? 3.407 -0.773 13.656 1.00 96.75 90 ILE A O 1
ATOM 712 N N . ARG A 1 91 ? 2.357 1.182 14.059 1.00 96.06 91 ARG A N 1
ATOM 713 C CA . ARG A 1 91 ? 2.425 1.125 15.519 1.00 96.06 91 ARG A CA 1
ATOM 714 C C . ARG A 1 91 ? 1.041 1.359 16.091 1.00 96.06 91 ARG A C 1
ATOM 716 O O . ARG A 1 91 ? 0.282 2.157 15.552 1.00 96.06 91 ARG A O 1
ATOM 723 N N . VAL A 1 92 ? 0.734 0.687 17.190 1.00 96.44 92 VAL A N 1
ATOM 724 C CA . VAL A 1 92 ? -0.520 0.879 17.916 1.00 96.44 92 VAL A CA 1
ATOM 725 C C . VAL A 1 92 ? -0.178 1.465 19.276 1.00 96.44 92 VAL A C 1
ATOM 727 O O . VAL A 1 92 ? 0.635 0.902 20.004 1.00 96.44 92 VAL A O 1
ATOM 730 N N . GLY A 1 93 ? -0.731 2.638 19.559 1.00 94.94 93 GLY A N 1
ATOM 731 C CA . GLY A 1 93 ? -0.729 3.240 20.884 1.00 94.94 93 GLY A CA 1
ATOM 732 C C . GLY A 1 93 ? -2.000 2.857 21.624 1.00 94.94 93 GLY A C 1
ATOM 733 O O . GLY A 1 93 ? -3.073 2.807 21.022 1.00 94.94 93 GLY A O 1
ATOM 734 N N . GLU A 1 94 ? -1.858 2.607 22.916 1.00 94.44 94 GLU A N 1
ATOM 735 C CA . GLU A 1 94 ? -2.950 2.305 23.835 1.00 94.44 94 GLU A CA 1
ATOM 736 C C . GLU A 1 94 ? -3.007 3.435 24.860 1.00 94.44 94 GLU A C 1
ATOM 738 O O . GLU A 1 94 ? -1.983 3.802 25.439 1.00 94.44 94 GLU A O 1
ATOM 743 N N . GLU A 1 95 ? -4.189 4.007 25.047 1.00 93.69 95 GLU A N 1
ATOM 744 C CA . GLU A 1 95 ? -4.442 5.063 26.021 1.00 93.69 95 GLU A CA 1
ATOM 745 C C . GLU A 1 95 ? -5.635 4.658 26.888 1.00 93.69 95 GLU A C 1
ATOM 747 O O . GLU A 1 95 ? -6.631 4.151 26.373 1.00 93.69 95 GLU A O 1
ATOM 752 N N . ASP A 1 96 ? -5.527 4.854 28.201 1.00 90.56 96 ASP A N 1
ATOM 753 C CA . ASP A 1 96 ? -6.612 4.566 29.141 1.00 90.56 96 ASP A CA 1
ATOM 754 C C . ASP A 1 96 ? -7.794 5.508 28.858 1.00 90.56 96 ASP A C 1
ATOM 756 O O . ASP A 1 96 ? -7.642 6.732 28.850 1.00 90.56 96 ASP A O 1
ATOM 760 N N . ALA A 1 97 ? -8.966 4.936 28.579 1.00 85.25 97 ALA A N 1
ATOM 761 C CA . ALA A 1 97 ? -10.190 5.686 28.308 1.00 85.25 97 ALA A CA 1
ATOM 762 C C . ALA A 1 97 ? -11.015 5.953 29.583 1.00 85.25 97 ALA A C 1
ATOM 764 O O . ALA A 1 97 ? -12.058 6.610 29.522 1.00 85.25 97 ALA A O 1
ATOM 765 N N . GLY A 1 98 ? -10.545 5.470 30.736 1.00 84.00 98 GLY A N 1
ATOM 766 C CA . GLY A 1 98 ? -11.272 5.442 31.995 1.00 84.00 98 GLY A CA 1
ATOM 767 C C . GLY A 1 98 ? -12.193 4.226 32.104 1.00 84.00 98 GLY A C 1
ATOM 768 O O . GLY A 1 98 ? -12.474 3.537 31.129 1.00 84.00 98 GLY A O 1
ATOM 769 N N . ALA A 1 99 ? -12.662 3.945 33.324 1.00 81.44 99 ALA A N 1
ATOM 770 C CA . ALA A 1 99 ? -13.588 2.843 33.630 1.00 81.44 99 ALA A CA 1
ATOM 771 C C . ALA A 1 99 ? -13.113 1.431 33.209 1.00 81.44 99 ALA A C 1
ATOM 773 O O . ALA A 1 99 ? -13.914 0.501 33.182 1.00 81.44 99 ALA A O 1
ATOM 774 N N . GLY A 1 100 ? -11.812 1.255 32.953 1.00 80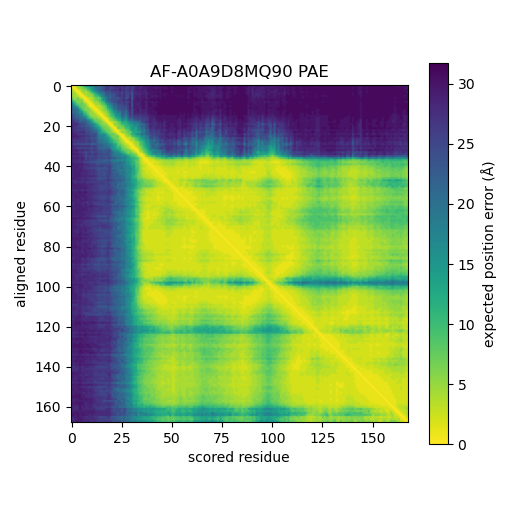.44 100 GLY A N 1
ATOM 775 C CA . GLY A 1 100 ? -11.237 -0.014 32.502 1.00 80.44 100 GLY A CA 1
ATOM 776 C C . GLY A 1 100 ? -11.275 -0.222 30.986 1.00 80.44 100 GLY A C 1
ATOM 777 O O . GLY A 1 100 ? -10.929 -1.316 30.544 1.00 80.44 100 GLY A O 1
ATOM 778 N N . ASP A 1 101 ? -11.655 0.801 30.214 1.00 89.19 101 ASP A N 1
ATOM 779 C CA . ASP A 1 101 ? -11.667 0.801 28.750 1.00 89.19 101 ASP A CA 1
ATOM 780 C C . ASP A 1 101 ? -10.372 1.368 28.153 1.00 89.19 101 ASP A C 1
ATOM 782 O O . ASP A 1 101 ? -9.607 2.082 28.804 1.00 89.19 101 ASP A O 1
ATOM 786 N N . VAL A 1 102 ? -10.129 1.071 26.873 1.00 92.69 102 VAL A N 1
ATOM 787 C CA . VAL A 1 102 ? -8.922 1.495 26.150 1.00 92.69 102 VAL A CA 1
ATOM 788 C C . VAL A 1 102 ? -9.272 2.190 24.837 1.00 92.69 102 VAL A C 1
ATOM 790 O O . VAL A 1 102 ? -10.119 1.744 24.061 1.00 92.69 102 VAL A O 1
ATOM 793 N N . ASN A 1 103 ? -8.550 3.268 24.553 1.00 94.62 103 ASN A N 1
ATOM 794 C CA . ASN A 1 103 ? -8.503 3.926 23.258 1.00 94.62 103 ASN A CA 1
ATOM 795 C C . ASN A 1 103 ? -7.285 3.442 22.471 1.00 94.62 103 ASN A C 1
ATOM 797 O O . ASN A 1 103 ? -6.161 3.433 22.970 1.00 94.62 103 ASN A O 1
ATOM 801 N N . LEU A 1 104 ? -7.506 3.065 21.212 1.00 95.62 104 LEU A N 1
ATOM 802 C CA . LEU A 1 104 ? -6.449 2.615 20.313 1.00 95.62 104 LEU A CA 1
ATOM 803 C C . LEU A 1 104 ? -6.131 3.697 19.285 1.00 95.62 104 LEU A C 1
ATOM 805 O O . LEU A 1 104 ? -7.024 4.227 18.623 1.00 95.62 104 LEU A O 1
ATOM 809 N N . THR A 1 105 ? -4.844 3.972 19.091 1.00 96.88 105 THR A N 1
ATOM 810 C CA . THR A 1 105 ? -4.364 4.850 18.020 1.00 96.88 105 THR A CA 1
ATOM 811 C C . THR A 1 105 ? -3.428 4.091 17.094 1.00 96.88 105 THR A C 1
ATOM 813 O O . THR A 1 105 ? -2.340 3.683 17.491 1.00 96.88 105 THR A O 1
ATOM 816 N N . PHE A 1 106 ? -3.832 3.921 15.838 1.00 97.38 106 PHE A N 1
ATOM 817 C CA . PHE A 1 106 ? -3.009 3.321 14.794 1.00 97.38 106 PHE A CA 1
ATOM 818 C C . PHE A 1 106 ? -2.162 4.402 14.127 1.00 97.38 106 PHE A C 1
ATOM 820 O O . PHE A 1 106 ? -2.661 5.194 13.329 1.00 97.38 106 PHE A O 1
ATOM 827 N N . PHE A 1 107 ? -0.868 4.414 14.429 1.00 97.62 107 PHE A N 1
ATOM 828 C CA . PHE A 1 107 ? 0.124 5.224 13.735 1.00 97.62 107 PHE A CA 1
ATOM 829 C C . PHE A 1 107 ? 0.607 4.463 12.505 1.00 97.62 107 PHE A C 1
ATOM 831 O O . PHE A 1 107 ? 1.350 3.485 12.618 1.00 97.62 107 PHE A O 1
ATOM 838 N N . VAL A 1 108 ? 0.171 4.900 11.328 1.00 97.50 108 VAL A N 1
ATOM 839 C CA . VAL A 1 108 ? 0.454 4.227 10.058 1.00 97.50 108 VAL A CA 1
ATOM 840 C C . VAL A 1 108 ? 1.414 5.052 9.214 1.00 97.50 108 VAL A C 1
ATOM 842 O O . VAL A 1 108 ? 1.206 6.238 8.983 1.00 97.50 108 VAL A O 1
ATOM 845 N N . GLN A 1 109 ? 2.468 4.414 8.722 1.00 96.75 109 GLN A N 1
ATOM 846 C CA . GLN A 1 109 ? 3.387 4.989 7.750 1.00 96.75 109 GLN A CA 1
ATOM 847 C C . GLN A 1 109 ? 3.220 4.240 6.432 1.00 96.75 109 GLN A C 1
ATOM 849 O O . GLN A 1 109 ? 3.716 3.120 6.258 1.00 96.75 109 GLN A O 1
ATOM 854 N N . ALA A 1 110 ? 2.482 4.849 5.510 1.00 95.50 110 ALA A N 1
ATOM 855 C CA . ALA A 1 110 ? 2.241 4.280 4.195 1.00 95.50 110 ALA A CA 1
ATOM 856 C C . ALA A 1 110 ? 3.478 4.398 3.290 1.00 95.50 110 ALA A C 1
ATOM 858 O O . ALA A 1 110 ? 4.308 5.299 3.428 1.00 95.50 110 ALA A O 1
ATOM 859 N N . LYS A 1 111 ? 3.587 3.476 2.339 1.00 94.75 111 LYS A N 1
ATOM 860 C CA . LYS A 1 111 ? 4.565 3.535 1.258 1.00 94.75 111 LYS A CA 1
ATOM 861 C C . LYS A 1 111 ? 4.131 4.579 0.231 1.00 94.75 111 LYS A C 1
ATOM 863 O O . LYS A 1 111 ? 2.935 4.680 -0.056 1.00 94.75 111 LYS A O 1
ATOM 868 N N . PRO A 1 112 ? 5.070 5.324 -0.372 1.00 93.06 112 PRO A N 1
ATOM 869 C CA . PRO A 1 112 ? 4.739 6.246 -1.442 1.00 93.06 112 PRO A CA 1
ATOM 870 C C . PRO A 1 112 ? 4.210 5.473 -2.651 1.00 93.06 112 PRO A C 1
ATOM 872 O O . PRO A 1 112 ? 4.673 4.372 -2.958 1.00 93.06 112 PRO A O 1
ATOM 875 N N . ILE A 1 113 ? 3.240 6.059 -3.347 1.00 93.12 113 ILE A N 1
ATOM 876 C CA . ILE A 1 113 ? 2.694 5.506 -4.587 1.00 93.12 113 ILE A CA 1
ATOM 877 C C . ILE A 1 113 ? 3.492 6.053 -5.767 1.00 93.12 113 ILE A C 1
ATOM 879 O O . ILE A 1 113 ? 3.747 7.253 -5.857 1.00 93.12 113 ILE A O 1
ATOM 883 N N . ILE A 1 114 ? 3.874 5.172 -6.689 1.00 94.25 114 ILE A N 1
ATOM 884 C CA . ILE A 1 114 ? 4.588 5.561 -7.907 1.00 94.25 114 ILE A CA 1
ATOM 885 C C . ILE A 1 114 ? 3.622 6.327 -8.817 1.00 94.25 114 ILE A C 1
ATOM 887 O O . ILE A 1 114 ? 2.663 5.747 -9.322 1.00 94.25 114 ILE A O 1
ATOM 891 N N . THR A 1 115 ? 3.872 7.613 -9.051 1.00 94.12 115 THR A N 1
ATOM 892 C CA . THR A 1 115 ? 3.023 8.467 -9.903 1.00 94.12 115 THR A CA 1
ATOM 893 C C . THR A 1 115 ? 3.437 8.443 -11.369 1.00 94.12 115 THR A C 1
ATOM 895 O O . THR A 1 115 ? 2.580 8.482 -12.247 1.00 94.12 115 THR A O 1
ATOM 898 N N . ASP A 1 116 ? 4.735 8.338 -11.645 1.00 94.62 116 ASP A N 1
ATOM 899 C CA . ASP A 1 116 ? 5.280 8.254 -12.997 1.00 94.62 116 ASP A CA 1
ATOM 900 C C . ASP A 1 116 ? 6.641 7.538 -12.998 1.00 94.62 116 ASP A C 1
ATOM 902 O O . ASP A 1 116 ? 7.343 7.502 -11.986 1.00 94.62 116 ASP A O 1
ATOM 906 N N . ILE A 1 117 ? 7.013 6.955 -14.140 1.00 94.38 117 ILE A N 1
ATOM 907 C CA . ILE A 1 117 ? 8.315 6.315 -14.361 1.00 94.38 117 ILE A CA 1
ATOM 908 C C . ILE A 1 117 ? 8.941 6.911 -15.620 1.00 94.38 117 ILE A C 1
ATOM 910 O O . ILE A 1 117 ? 8.568 6.582 -16.754 1.00 94.38 117 ILE A O 1
ATOM 914 N N . GLN A 1 118 ? 9.950 7.750 -15.407 1.00 93.56 118 GLN A N 1
ATOM 915 C CA . GLN A 1 118 ? 10.673 8.436 -16.470 1.00 93.56 118 GLN A CA 1
ATOM 916 C C . GLN A 1 118 ? 12.068 7.849 -16.664 1.00 93.56 118 GLN A C 1
ATOM 918 O O . GLN A 1 118 ? 12.707 7.371 -15.731 1.00 93.56 118 GLN A O 1
ATOM 923 N N . PHE A 1 119 ? 12.541 7.901 -17.906 1.00 94.06 119 PHE A N 1
ATOM 924 C CA . PHE A 1 119 ? 13.911 7.557 -18.264 1.00 94.06 119 PHE A CA 1
ATOM 925 C C . PHE A 1 119 ? 14.537 8.808 -18.870 1.00 94.06 119 PHE A C 1
ATOM 927 O O . PHE A 1 119 ? 14.004 9.349 -19.840 1.00 94.06 119 PHE A O 1
ATOM 934 N N . VAL A 1 120 ? 15.633 9.268 -18.274 1.00 92.88 120 VAL A N 1
ATOM 935 C CA . VAL A 1 120 ? 16.374 10.462 -18.693 1.00 92.88 120 VAL A CA 1
ATOM 936 C C . VAL A 1 120 ? 17.790 10.028 -19.068 1.00 92.88 120 VAL A C 1
ATOM 938 O O . VAL A 1 120 ? 18.361 9.153 -18.422 1.00 92.88 120 VAL A O 1
ATOM 941 N N . GLY A 1 121 ? 18.343 10.578 -20.154 1.00 91.12 121 GLY A N 1
ATOM 942 C CA . GLY A 1 121 ? 19.687 10.225 -20.642 1.00 91.12 121 GLY A CA 1
ATOM 943 C C . GLY A 1 121 ? 19.784 8.890 -21.401 1.00 91.12 121 GLY A C 1
ATOM 944 O O . GLY A 1 121 ? 20.878 8.434 -21.728 1.00 91.12 121 GLY A O 1
ATOM 945 N N . ASN A 1 122 ? 18.662 8.232 -21.717 1.00 92.31 122 ASN A N 1
ATOM 946 C CA . ASN A 1 122 ? 18.664 6.979 -22.478 1.00 92.31 122 ASN A CA 1
ATOM 947 C C . ASN A 1 122 ? 18.803 7.212 -23.998 1.00 92.31 122 ASN A C 1
ATOM 949 O O . ASN A 1 122 ? 17.826 7.191 -24.742 1.00 92.31 122 ASN A O 1
ATOM 953 N N . GLU A 1 123 ? 20.022 7.374 -24.498 1.00 86.81 123 GLU A N 1
ATOM 954 C CA . GLU A 1 123 ? 20.245 7.611 -25.937 1.00 86.81 123 GLU A CA 1
ATOM 955 C C . GLU A 1 123 ? 20.152 6.327 -26.776 1.00 86.81 123 GLU A C 1
ATOM 957 O O . GLU A 1 123 ? 19.529 6.279 -27.835 1.00 86.81 123 GLU A O 1
ATOM 962 N N . HIS A 1 124 ? 20.754 5.245 -26.283 1.00 89.06 124 HIS A N 1
ATOM 963 C CA . HIS A 1 124 ? 21.023 4.055 -27.094 1.00 89.06 124 HIS A CA 1
ATOM 964 C C . HIS A 1 124 ? 19.935 2.983 -27.030 1.00 89.06 124 HIS A C 1
ATOM 966 O O . HIS A 1 124 ? 19.805 2.159 -27.936 1.00 89.06 124 HIS A O 1
ATOM 972 N N . ILE A 1 125 ? 19.154 2.960 -25.950 1.00 92.25 125 ILE A N 1
ATOM 973 C CA . ILE A 1 125 ? 18.035 2.036 -25.791 1.00 92.25 125 ILE A CA 1
ATOM 974 C C . ILE A 1 125 ? 16.778 2.865 -25.582 1.00 92.25 125 ILE A C 1
ATOM 976 O O . ILE A 1 125 ? 16.661 3.626 -24.626 1.00 92.25 125 ILE A O 1
ATOM 980 N N . LYS A 1 126 ? 15.815 2.701 -26.492 1.00 94.75 126 LYS A N 1
ATOM 981 C CA . LYS A 1 126 ? 14.549 3.436 -26.444 1.00 94.75 126 LYS A CA 1
ATOM 982 C C . LYS A 1 126 ? 13.802 3.138 -25.142 1.00 94.75 126 LYS A C 1
ATOM 984 O O . LYS A 1 126 ? 13.690 1.975 -24.748 1.00 94.75 126 LYS A O 1
ATOM 989 N N . ARG A 1 127 ? 13.159 4.163 -24.574 1.00 94.62 127 ARG A N 1
ATOM 990 C CA . ARG A 1 127 ? 12.290 4.089 -23.384 1.00 94.62 127 ARG A CA 1
ATOM 991 C C . ARG A 1 127 ? 11.373 2.864 -23.367 1.00 94.62 127 ARG A C 1
ATOM 993 O O . ARG A 1 127 ? 11.321 2.132 -22.389 1.00 94.62 127 ARG A O 1
ATOM 1000 N N . ARG A 1 128 ? 10.689 2.587 -24.485 1.00 94.19 128 ARG A N 1
ATOM 1001 C CA . ARG A 1 128 ? 9.771 1.439 -24.619 1.00 94.19 128 ARG A CA 1
ATOM 1002 C C . ARG A 1 128 ? 10.462 0.092 -24.365 1.00 94.19 128 ARG A C 1
ATOM 1004 O O . ARG A 1 128 ? 9.834 -0.818 -23.841 1.00 94.19 128 ARG A O 1
ATOM 1011 N N . ALA A 1 129 ? 11.728 -0.060 -24.751 1.00 93.75 129 ALA A N 1
ATOM 1012 C CA . ALA A 1 129 ? 12.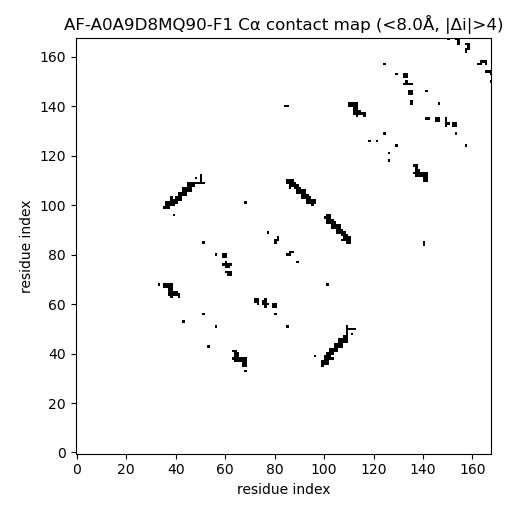484 -1.289 -24.526 1.00 93.75 129 ALA A CA 1
ATOM 1013 C C . ALA A 1 129 ? 12.976 -1.415 -23.076 1.00 93.75 129 ALA A C 1
ATOM 1015 O O . ALA A 1 129 ? 13.022 -2.532 -22.565 1.00 93.75 129 ALA A O 1
ATOM 1016 N N . LEU A 1 130 ? 13.301 -0.294 -22.421 1.00 94.38 130 LEU A N 1
ATOM 1017 C CA . LEU A 1 130 ? 13.657 -0.262 -20.999 1.00 94.38 130 LEU A CA 1
ATOM 1018 C C . LEU A 1 130 ? 12.446 -0.542 -20.111 1.00 94.38 130 LEU A C 1
ATOM 1020 O O . LEU A 1 130 ? 12.530 -1.376 -19.219 1.00 94.38 130 LEU A O 1
ATOM 1024 N N . MET A 1 131 ? 11.292 0.044 -20.433 1.00 94.81 131 MET A N 1
ATOM 1025 C CA . MET A 1 131 ? 10.045 -0.186 -19.700 1.00 94.81 131 MET A CA 1
ATOM 1026 C C . MET A 1 131 ? 9.641 -1.670 -19.675 1.00 94.81 131 MET A C 1
ATOM 1028 O O . MET A 1 131 ? 9.100 -2.142 -18.689 1.00 94.81 131 MET A O 1
ATOM 1032 N N . LYS A 1 132 ? 9.982 -2.455 -20.710 1.00 94.69 132 LYS A N 1
ATOM 1033 C CA . LYS A 1 132 ? 9.766 -3.920 -20.724 1.00 94.69 132 LYS A CA 1
ATOM 1034 C C . LYS A 1 132 ? 10.612 -4.691 -19.696 1.00 94.69 132 LYS A C 1
ATOM 1036 O O . LYS A 1 132 ? 10.419 -5.896 -19.547 1.00 94.69 132 LYS A O 1
ATOM 1041 N N . LYS A 1 133 ? 11.609 -4.054 -19.079 1.00 94.56 133 LYS A N 1
ATOM 1042 C CA . LYS A 1 133 ? 12.462 -4.631 -18.027 1.00 94.56 133 LYS A CA 1
ATOM 1043 C C . LYS A 1 133 ? 12.084 -4.163 -16.629 1.00 94.56 133 LYS A C 1
ATOM 1045 O O . LYS A 1 133 ? 12.486 -4.817 -15.677 1.00 94.56 133 LYS A O 1
ATOM 1050 N N . VAL A 1 134 ? 11.304 -3.092 -16.529 1.00 95.31 134 VAL A N 1
ATOM 1051 C CA . VAL A 1 134 ? 10.808 -2.562 -15.263 1.00 95.31 134 VAL A CA 1
ATOM 1052 C C . VAL A 1 134 ? 9.581 -3.359 -14.836 1.00 95.31 134 VAL A C 1
ATOM 1054 O O . VAL A 1 134 ? 8.640 -3.544 -15.606 1.00 95.31 134 VAL A O 1
ATOM 1057 N N . SER A 1 135 ? 9.621 -3.872 -13.612 1.00 95.12 135 SER A N 1
ATOM 1058 C CA . SER A 1 135 ? 8.521 -4.588 -12.968 1.00 95.12 135 SER A CA 1
ATOM 1059 C C . SER A 1 135 ? 7.677 -3.683 -12.070 1.00 95.12 135 SER A C 1
ATOM 1061 O O . SER A 1 135 ? 6.510 -3.994 -11.819 1.00 95.12 135 SER A O 1
ATOM 1063 N N . SER A 1 136 ? 8.239 -2.556 -11.628 1.00 95.38 136 SER A N 1
ATOM 1064 C CA . SER A 1 136 ? 7.529 -1.480 -10.937 1.00 95.38 136 SER A CA 1
ATOM 1065 C C . SER A 1 136 ? 6.433 -0.878 -11.821 1.00 95.38 136 SER A C 1
ATOM 1067 O O . SER A 1 136 ? 6.588 -0.755 -13.038 1.00 95.38 136 SER A O 1
ATOM 1069 N N . LYS A 1 137 ? 5.300 -0.511 -11.216 1.00 93.75 137 LYS A N 1
ATOM 1070 C CA . LYS A 1 137 ? 4.119 -0.014 -11.934 1.00 93.75 137 LYS A CA 1
ATOM 1071 C C . LYS A 1 137 ? 3.648 1.307 -11.350 1.00 93.75 137 LYS A C 1
ATOM 1073 O O . LYS A 1 137 ? 3.613 1.466 -10.135 1.00 93.75 137 LYS A O 1
ATOM 1078 N N . VAL A 1 138 ? 3.221 2.206 -12.230 1.00 94.06 138 VAL A N 1
ATOM 1079 C CA . VAL A 1 138 ? 2.493 3.417 -11.839 1.00 94.06 138 VAL A CA 1
ATOM 1080 C C . VAL A 1 138 ? 1.204 3.019 -11.113 1.00 94.06 138 VAL A C 1
ATOM 1082 O O . VAL A 1 138 ? 0.529 2.071 -11.518 1.00 94.06 138 VAL A O 1
ATOM 1085 N N . GLY A 1 139 ? 0.898 3.711 -10.018 1.00 92.25 139 GLY A N 1
ATOM 1086 C CA . GLY A 1 139 ? -0.223 3.433 -9.122 1.00 92.25 139 GLY A CA 1
ATOM 1087 C C . GLY A 1 139 ? 0.046 2.348 -8.075 1.00 92.25 139 GLY A C 1
ATOM 1088 O O . GLY A 1 139 ? -0.779 2.153 -7.187 1.00 92.25 139 GLY A O 1
ATOM 1089 N N . ALA A 1 140 ? 1.185 1.649 -8.138 1.00 92.44 140 ALA A N 1
ATOM 1090 C CA . ALA A 1 140 ? 1.566 0.678 -7.116 1.00 92.44 140 ALA A CA 1
ATOM 1091 C C . ALA A 1 140 ? 2.392 1.335 -5.992 1.00 92.44 140 ALA A C 1
ATOM 1093 O O . ALA A 1 140 ? 3.102 2.316 -6.247 1.00 92.44 140 ALA A O 1
ATOM 1094 N N . PRO A 1 141 ? 2.361 0.775 -4.768 1.00 93.44 141 PRO A N 1
ATOM 1095 C CA . PRO A 1 141 ? 3.306 1.132 -3.716 1.00 93.44 141 PRO A CA 1
ATOM 1096 C C . PRO A 1 141 ? 4.747 0.926 -4.166 1.00 93.44 141 PRO A C 1
ATOM 1098 O O . PRO A 1 141 ? 5.064 -0.071 -4.824 1.00 93.44 141 PRO A O 1
ATOM 1101 N N . LEU A 1 142 ? 5.622 1.848 -3.772 1.00 93.56 142 LEU A N 1
ATOM 1102 C CA . LEU A 1 142 ? 7.050 1.717 -3.992 1.00 93.56 142 LEU A CA 1
ATOM 1103 C C . LEU A 1 142 ? 7.578 0.487 -3.250 1.00 93.56 142 LEU A C 1
ATOM 1105 O O . LEU A 1 142 ? 7.383 0.319 -2.048 1.00 93.56 142 LEU A O 1
ATOM 1109 N N . ASP A 1 143 ? 8.261 -0.375 -3.989 1.00 92.69 143 ASP A N 1
ATOM 1110 C CA . ASP A 1 143 ? 8.890 -1.583 -3.477 1.00 92.69 143 ASP A CA 1
ATOM 1111 C C . ASP A 1 143 ? 10.380 -1.501 -3.801 1.00 92.69 143 ASP A C 1
ATOM 1113 O O . ASP A 1 143 ? 10.785 -1.589 -4.961 1.00 92.69 143 ASP A O 1
ATOM 1117 N N . GLU A 1 144 ? 11.194 -1.299 -2.768 1.00 91.69 144 GLU A N 1
ATOM 1118 C CA . GLU A 1 144 ? 12.639 -1.105 -2.900 1.00 91.69 144 GLU A CA 1
ATOM 1119 C C . GLU A 1 144 ? 13.339 -2.326 -3.505 1.00 91.69 144 GLU A C 1
ATOM 1121 O O . GLU A 1 144 ? 14.280 -2.181 -4.288 1.00 91.69 144 GLU A O 1
ATOM 1126 N N . HIS A 1 145 ? 12.846 -3.537 -3.225 1.00 92.81 145 HIS A N 1
ATOM 1127 C CA . HIS A 1 145 ? 13.400 -4.751 -3.818 1.00 92.81 145 HIS A CA 1
ATOM 1128 C C . HIS A 1 145 ? 13.119 -4.810 -5.320 1.00 92.81 145 HIS A C 1
ATOM 1130 O O . HIS A 1 145 ? 14.010 -5.177 -6.098 1.00 92.81 145 HIS A O 1
ATOM 1136 N N . LYS A 1 146 ? 11.906 -4.428 -5.745 1.00 94.25 146 LYS A N 1
ATOM 1137 C CA . LYS A 1 146 ? 11.574 -4.311 -7.175 1.00 94.25 146 LYS A CA 1
ATOM 1138 C C . LYS A 1 146 ? 12.373 -3.205 -7.839 1.00 94.25 146 LYS A C 1
ATOM 1140 O O . LYS A 1 146 ? 12.9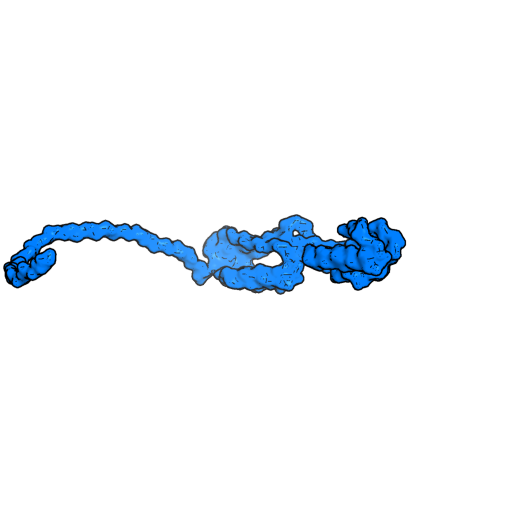56 -3.463 -8.885 1.00 94.25 146 LYS A O 1
ATOM 1145 N N . LEU A 1 147 ? 12.479 -2.034 -7.213 1.00 94.75 147 LEU A N 1
ATOM 1146 C CA . LEU A 1 147 ? 13.259 -0.914 -7.735 1.00 94.75 147 LEU A CA 1
ATOM 1147 C C . LEU A 1 147 ? 14.718 -1.326 -7.975 1.00 94.75 147 LEU A C 1
ATOM 1149 O O . LEU A 1 147 ? 15.234 -1.177 -9.080 1.00 94.75 147 LEU A O 1
ATOM 1153 N N . PHE A 1 148 ? 15.357 -1.952 -6.985 1.00 95.50 148 PHE A N 1
ATOM 1154 C CA . PHE A 1 148 ? 16.730 -2.441 -7.115 1.00 95.50 148 PHE A CA 1
ATOM 1155 C C . PHE A 1 148 ? 16.879 -3.505 -8.213 1.00 95.50 148 PHE A C 1
ATOM 1157 O O . PHE A 1 148 ? 17.861 -3.529 -8.964 1.00 95.50 148 PHE A O 1
ATOM 1164 N N . LYS A 1 149 ? 15.908 -4.417 -8.330 1.00 96.88 149 LYS A N 1
ATOM 1165 C CA . LYS A 1 149 ? 15.885 -5.414 -9.404 1.00 96.88 149 LYS A CA 1
ATOM 1166 C C . LYS A 1 149 ? 15.747 -4.752 -10.778 1.00 96.88 149 LYS A C 1
ATOM 1168 O O . LYS A 1 149 ? 16.490 -5.123 -11.685 1.00 96.88 149 LYS A O 1
ATOM 1173 N N . ASP A 1 150 ? 14.855 -3.778 -10.914 1.00 96.50 150 ASP A N 1
ATOM 1174 C CA . ASP A 1 150 ? 14.601 -3.050 -12.155 1.00 96.50 150 ASP A CA 1
ATOM 1175 C C . ASP A 1 150 ? 15.863 -2.307 -12.618 1.00 96.50 150 ASP A C 1
ATOM 1177 O O . ASP A 1 150 ? 16.276 -2.465 -13.770 1.00 96.50 150 ASP A O 1
ATOM 1181 N N . THR A 1 151 ? 16.555 -1.609 -11.708 1.00 95.31 151 THR A N 1
ATOM 1182 C CA . THR A 1 151 ? 17.854 -0.964 -11.971 1.00 95.31 151 THR A CA 1
ATOM 1183 C C . THR A 1 151 ? 18.883 -1.968 -12.496 1.00 95.31 151 THR A C 1
ATOM 1185 O O . THR A 1 151 ? 19.523 -1.738 -13.526 1.00 95.31 151 THR A O 1
ATOM 1188 N N . ARG A 1 152 ? 19.012 -3.138 -11.853 1.00 95.94 152 ARG A N 1
ATOM 1189 C CA . ARG A 1 152 ? 19.938 -4.192 -12.311 1.00 95.94 152 ARG A CA 1
ATOM 1190 C C . ARG A 1 152 ? 19.558 -4.767 -13.672 1.00 95.94 152 ARG A C 1
ATOM 1192 O O . ARG A 1 152 ? 20.445 -5.070 -14.471 1.00 95.94 152 ARG A O 1
ATOM 1199 N N . ASP A 1 153 ? 18.273 -4.952 -13.946 1.00 96.06 153 ASP A N 1
ATOM 1200 C CA . ASP A 1 153 ? 17.803 -5.496 -15.220 1.00 96.06 153 ASP A CA 1
ATOM 1201 C C . ASP A 1 153 ? 18.030 -4.502 -16.373 1.00 96.06 153 ASP A C 1
ATOM 1203 O O . ASP A 1 153 ? 18.426 -4.912 -17.473 1.00 96.06 153 ASP A O 1
ATOM 1207 N N . ILE A 1 154 ? 17.877 -3.199 -16.113 1.00 95.12 154 ILE A N 1
ATOM 1208 C CA . ILE A 1 154 ? 18.260 -2.124 -17.038 1.00 95.12 154 ILE A CA 1
ATOM 1209 C C . ILE A 1 154 ? 19.775 -2.137 -17.270 1.00 95.12 154 ILE A C 1
ATOM 1211 O O . ILE A 1 154 ? 20.213 -2.172 -18.423 1.00 95.12 154 ILE A O 1
ATOM 1215 N N . LEU A 1 155 ? 20.582 -2.190 -16.206 1.00 94.44 155 LEU A N 1
ATOM 1216 C CA . LEU A 1 155 ? 22.042 -2.234 -16.306 1.00 94.44 155 LEU A CA 1
ATOM 1217 C C . LEU A 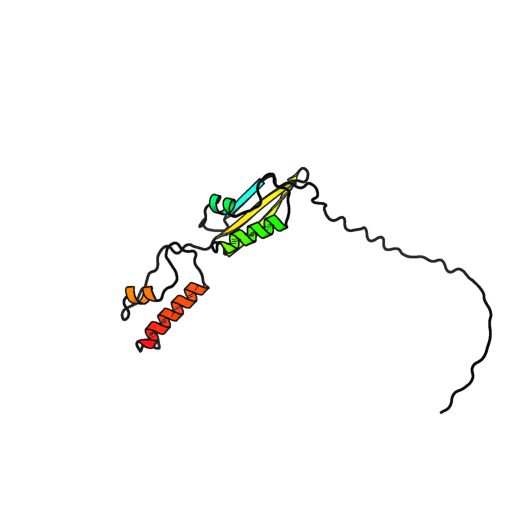1 155 ? 22.511 -3.422 -17.160 1.00 94.44 155 LEU A C 1
ATOM 1219 O O . LEU A 1 155 ? 23.253 -3.252 -18.128 1.00 94.44 155 LEU A O 1
ATOM 1223 N N . LYS A 1 156 ? 22.000 -4.627 -16.879 1.00 94.44 156 LYS A N 1
ATOM 1224 C CA . LYS A 1 156 ? 22.288 -5.837 -17.667 1.00 94.44 156 LYS A CA 1
ATOM 1225 C C . LYS A 1 156 ? 21.885 -5.680 -19.130 1.00 94.44 156 LYS A C 1
ATOM 1227 O O . LYS A 1 156 ? 22.566 -6.192 -20.020 1.00 94.44 156 LYS A O 1
ATOM 1232 N N . LYS A 1 157 ? 20.770 -4.996 -19.407 1.00 94.25 157 LYS A N 1
ATOM 1233 C CA . LYS A 1 157 ? 20.314 -4.741 -20.777 1.00 94.25 157 LYS A CA 1
ATOM 1234 C C . LYS A 1 157 ? 21.308 -3.858 -21.541 1.00 94.25 157 LYS A C 1
ATOM 1236 O O . LYS A 1 157 ? 21.574 -4.156 -22.706 1.00 94.25 157 LYS A O 1
ATOM 1241 N N . TYR A 1 158 ? 21.888 -2.849 -20.894 1.00 94.06 158 TYR A N 1
ATOM 1242 C CA . TYR A 1 158 ? 22.953 -2.029 -21.474 1.00 94.06 158 TYR A CA 1
ATOM 1243 C C . TYR A 1 158 ? 24.264 -2.801 -21.646 1.00 94.06 158 TYR A C 1
ATOM 1245 O O . TYR A 1 158 ? 24.836 -2.787 -22.739 1.00 94.06 158 TYR A O 1
ATOM 1253 N N . GLN A 1 159 ? 24.685 -3.564 -20.638 1.00 93.69 159 GLN A N 1
ATOM 1254 C CA . GLN A 1 159 ? 25.899 -4.385 -20.700 1.00 93.69 159 GLN A CA 1
ATOM 1255 C C . GLN A 1 159 ? 25.854 -5.396 -21.854 1.00 93.69 159 GLN A C 1
ATOM 1257 O O . GLN A 1 159 ? 26.800 -5.488 -22.633 1.00 93.69 159 GLN A O 1
ATOM 1262 N N . ARG A 1 160 ? 24.715 -6.073 -22.054 1.00 92.31 160 ARG A N 1
ATOM 1263 C CA . ARG A 1 160 ? 24.496 -6.990 -23.192 1.00 92.31 160 ARG A CA 1
ATOM 1264 C C . ARG A 1 160 ? 24.522 -6.302 -24.560 1.00 92.31 160 ARG A C 1
ATOM 1266 O O . ARG A 1 160 ? 24.697 -6.976 -25.564 1.00 92.31 160 ARG A O 1
ATOM 1273 N N . SER A 1 161 ? 24.334 -4.983 -24.611 1.00 89.88 161 SER A N 1
ATOM 1274 C CA . SER A 1 161 ? 24.470 -4.180 -25.836 1.00 89.88 161 SER A CA 1
ATOM 1275 C C . SER A 1 161 ? 25.899 -3.667 -26.076 1.00 89.88 161 SER A C 1
ATOM 1277 O O . SER A 1 161 ? 26.097 -2.828 -26.951 1.00 89.88 161 SER A O 1
ATOM 1279 N N . GLY A 1 162 ? 26.874 -4.121 -25.276 1.00 90.69 162 GLY A N 1
ATOM 1280 C CA . GLY A 1 162 ? 28.284 -3.726 -25.361 1.00 90.69 162 GLY A CA 1
ATOM 1281 C C . GLY A 1 162 ? 28.686 -2.558 -24.451 1.00 90.69 162 GLY A C 1
ATOM 1282 O O . GLY A 1 162 ? 29.840 -2.143 -24.472 1.00 90.69 162 GLY A O 1
ATOM 1283 N N . ARG A 1 163 ? 27.775 -2.019 -23.627 1.00 90.56 163 ARG A N 1
ATOM 1284 C CA . ARG A 1 163 ? 28.033 -0.840 -22.776 1.00 90.56 163 ARG A CA 1
ATOM 1285 C C . ARG A 1 163 ? 28.315 -1.251 -21.336 1.00 90.56 163 ARG A C 1
ATOM 1287 O O . ARG A 1 163 ? 27.414 -1.324 -20.508 1.00 90.56 163 ARG A O 1
ATOM 1294 N N . GLN A 1 164 ? 29.577 -1.553 -21.046 1.00 87.00 164 GLN A N 1
ATOM 1295 C CA . GLN A 1 164 ? 29.986 -2.073 -19.735 1.00 87.00 164 GLN A CA 1
ATOM 1296 C C . GLN A 1 164 ? 30.102 -0.993 -18.646 1.00 87.00 164 GLN A C 1
ATOM 1298 O O . GLN A 1 164 ? 29.953 -1.308 -17.471 1.00 87.00 164 GLN A O 1
ATOM 1303 N N . LYS A 1 165 ? 30.316 0.273 -19.032 1.00 88.69 165 LYS A N 1
ATOM 1304 C CA . LYS A 1 165 ? 30.490 1.424 -18.124 1.00 88.69 165 LYS A CA 1
ATOM 1305 C C . LYS A 1 165 ? 29.192 2.210 -17.857 1.00 88.69 165 LYS A C 1
ATOM 1307 O O . LYS A 1 165 ? 29.252 3.384 -17.516 1.00 88.69 165 LYS A O 1
ATOM 1312 N N . THR A 1 166 ? 28.023 1.614 -18.095 1.00 89.62 166 THR A N 1
ATOM 1313 C CA . THR A 1 166 ? 26.731 2.284 -17.860 1.00 89.62 166 THR A CA 1
ATOM 1314 C C . THR A 1 166 ? 26.413 2.359 -16.367 1.00 89.62 166 THR A C 1
ATOM 1316 O O . THR A 1 166 ? 26.612 1.380 -15.654 1.00 89.62 166 THR A O 1
ATOM 1319 N N . THR A 1 167 ? 25.845 3.485 -15.935 1.00 87.69 167 T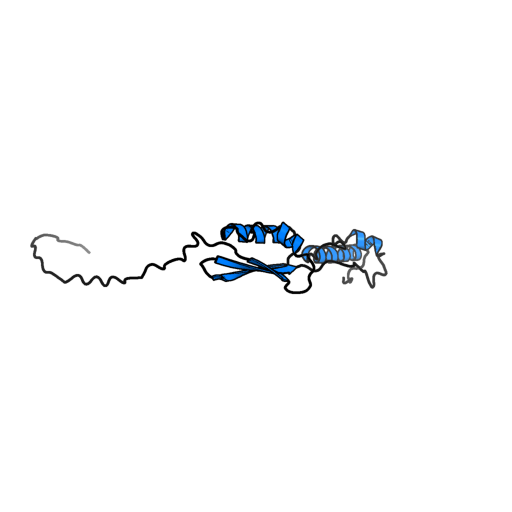HR A N 1
ATOM 1320 C CA . THR A 1 167 ? 25.263 3.693 -14.600 1.00 87.69 167 THR A CA 1
ATOM 1321 C C . THR A 1 167 ? 23.766 3.960 -14.757 1.00 87.69 167 THR A C 1
ATOM 1323 O O . THR A 1 167 ? 23.356 4.536 -15.768 1.00 87.69 167 THR A O 1
ATOM 1326 N N . VAL A 1 168 ? 22.961 3.488 -13.805 1.00 84.00 168 VAL A N 1
ATOM 1327 C CA . VAL A 1 168 ? 21.492 3.588 -13.795 1.00 84.00 168 VAL A CA 1
ATOM 1328 C C . VAL A 1 168 ? 21.048 4.069 -12.429 1.00 84.00 168 VAL A C 1
ATOM 1330 O O . VAL A 1 168 ? 21.596 3.523 -11.445 1.00 84.00 168 VAL A O 1
#

Solvent-accessible surface area (backbone atoms only — not comparable to full-atom values): 10677 Å² total; per-residue (Å²): 137,85,90,85,89,87,82,90,76,91,86,90,80,91,79,92,75,84,84,76,77,83,72,78,80,72,72,77,82,79,69,87,78,63,86,78,20,30,22,70,42,74,46,82,42,67,59,65,75,82,67,65,59,67,68,62,52,59,71,46,36,73,72,51,65,73,36,71,62,47,70,69,47,52,53,50,18,53,50,43,45,49,71,71,61,45,46,78,46,76,47,77,47,81,42,84,64,54,99,64,26,33,28,39,36,40,40,35,24,50,31,59,60,33,81,75,90,86,82,80,88,60,81,88,55,56,65,75,66,51,54,74,49,44,78,71,52,69,77,34,55,65,47,69,70,48,51,55,49,24,46,50,46,47,46,50,54,40,36,77,71,73,41,77,88,69,83,122

Foldseek 3Di:
DDDDDDDDDDDDDDDDDDDPPPPPCPPDPPDPDLPAAFAQEEAEAEDDDCPDDPVVLVVQQPHDHGHRDDVVSVVSSVVSVVVVVFFPDWDWDWDDPPPSYIYIYIYTYTADAAQDDDDPPPDPDDPVRLVVLQPDDHRDGDDVVSVVSSQVSSQVVCVVVVNPPDHD

Nearest PDB structures (foldseek):
  8pzv-assembly1_A  TM=7.602E-01  e=3.259E-05  Escherichia coli
  4c4v-assembly2_B  TM=7.759E-01  e=1.558E-03  Escherichia coli
  4c4v-assembly1_A  TM=8.512E-01  e=8.875E-03  Escherichia coli
  7ye4-assembly1_A  TM=4.515E-01  e=1.530E-04  Escherichia coli K-12
  8bnz-assembly1_A  TM=5.223E-01  e=8.721E-04  Escherichia coli K-12